Protein AF-A0A958IUK2-F1 (afdb_monomer_lite)

Structure (mmCIF, N/CA/C/O backbone):
data_AF-A0A958IUK2-F1
#
_entry.id   AF-A0A958IUK2-F1
#
loop_
_atom_site.group_PDB
_atom_site.id
_atom_site.type_symbol
_atom_site.label_atom_id
_atom_site.label_alt_id
_atom_site.label_comp_id
_atom_site.label_asym_id
_atom_site.label_entity_id
_atom_site.label_seq_id
_atom_site.pdbx_PDB_ins_code
_atom_site.Cartn_x
_atom_site.Cartn_y
_atom_site.Cartn_z
_atom_site.occupancy
_atom_site.B_iso_or_equiv
_atom_site.auth_seq_id
_atom_site.auth_comp_id
_atom_site.auth_asym_id
_atom_site.auth_atom_id
_atom_site.pdbx_PDB_model_num
ATOM 1 N N . LEU A 1 1 ? 14.379 10.850 -2.105 1.00 58.09 1 LEU A N 1
ATOM 2 C CA . LEU A 1 1 ? 13.798 11.047 -3.451 1.00 58.09 1 LEU A CA 1
ATOM 3 C C . LEU A 1 1 ? 12.404 10.422 -3.445 1.00 58.09 1 LEU A C 1
ATOM 5 O O . LEU A 1 1 ? 12.319 9.218 -3.233 1.00 58.09 1 LEU A O 1
ATOM 9 N N . ASN A 1 2 ? 11.328 11.205 -3.565 1.00 84.25 2 ASN A N 1
ATOM 10 C CA . ASN A 1 2 ? 9.969 10.655 -3.579 1.00 84.25 2 ASN A CA 1
ATOM 11 C C . ASN A 1 2 ? 9.574 10.297 -5.016 1.00 84.25 2 ASN A C 1
ATOM 13 O O . ASN A 1 2 ? 8.990 11.104 -5.731 1.00 84.25 2 ASN A O 1
ATOM 17 N N . ILE A 1 3 ? 9.939 9.087 -5.452 1.00 88.88 3 ILE A N 1
ATOM 18 C CA . ILE A 1 3 ? 9.689 8.618 -6.827 1.00 88.88 3 ILE A CA 1
ATOM 19 C C . ILE A 1 3 ? 8.193 8.676 -7.176 1.00 88.88 3 ILE A C 1
ATOM 21 O O . ILE A 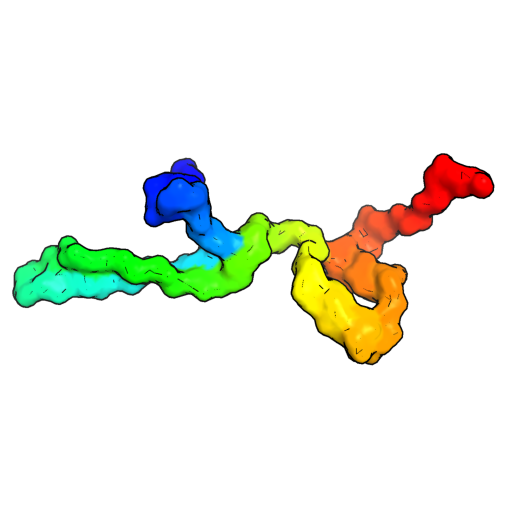1 3 ? 7.843 8.943 -8.322 1.00 88.88 3 ILE A O 1
ATOM 25 N N . ARG A 1 4 ? 7.310 8.494 -6.184 1.00 88.94 4 ARG A N 1
ATOM 26 C CA . ARG A 1 4 ? 5.862 8.560 -6.402 1.00 88.94 4 ARG A CA 1
ATOM 27 C C . ARG A 1 4 ? 5.406 9.936 -6.852 1.00 88.94 4 ARG A C 1
ATOM 29 O O . ARG A 1 4 ? 4.549 9.992 -7.716 1.00 88.94 4 ARG A O 1
ATOM 36 N N . GLU A 1 5 ? 5.962 10.999 -6.282 1.00 86.38 5 GLU A N 1
ATOM 37 C CA . GLU A 1 5 ? 5.636 12.385 -6.645 1.00 86.38 5 GLU A CA 1
ATOM 38 C C . GLU A 1 5 ? 6.403 12.840 -7.889 1.00 86.38 5 GLU A C 1
ATOM 40 O O . GLU A 1 5 ? 5.905 13.639 -8.668 1.00 86.38 5 GLU A O 1
ATOM 45 N N . ALA A 1 6 ? 7.621 12.334 -8.087 1.00 88.38 6 ALA A N 1
ATOM 46 C CA . ALA A 1 6 ? 8.519 12.850 -9.114 1.00 88.38 6 ALA A CA 1
ATOM 47 C C . ALA A 1 6 ? 8.162 12.420 -10.548 1.00 88.38 6 ALA A C 1
ATOM 49 O O . ALA A 1 6 ? 8.542 13.111 -11.488 1.00 88.38 6 ALA A O 1
ATOM 50 N N . LEU A 1 7 ? 7.507 11.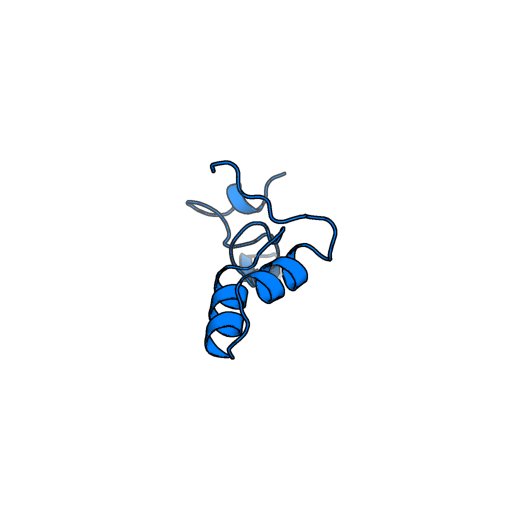266 -10.729 1.00 83.44 7 LEU A N 1
ATOM 51 C CA . LEU A 1 7 ? 7.390 10.604 -12.039 1.00 83.44 7 LEU A CA 1
ATOM 52 C C . LEU A 1 7 ? 5.958 10.498 -12.583 1.00 83.44 7 LEU A C 1
ATOM 54 O O . LEU A 1 7 ? 5.739 9.846 -13.601 1.00 83.44 7 LEU A O 1
ATOM 58 N N . ALA A 1 8 ? 4.980 11.120 -11.928 1.00 76.62 8 ALA A N 1
ATOM 59 C CA . ALA A 1 8 ? 3.590 11.124 -12.372 1.00 76.62 8 ALA A CA 1
ATOM 60 C C . ALA A 1 8 ? 3.006 12.538 -12.297 1.00 76.62 8 ALA A C 1
ATOM 62 O O . ALA A 1 8 ? 3.453 13.353 -11.500 1.00 76.62 8 ALA A O 1
ATOM 63 N N . HIS A 1 9 ? 1.986 12.815 -13.114 1.00 73.19 9 HIS A N 1
ATOM 64 C CA . HIS A 1 9 ? 1.317 14.123 -13.142 1.00 73.19 9 HIS A CA 1
ATOM 65 C C . HIS A 1 9 ? 0.668 14.492 -11.791 1.00 73.19 9 HIS A C 1
ATOM 67 O O . HIS A 1 9 ? 0.578 15.665 -11.449 1.00 73.19 9 HIS A O 1
ATOM 73 N N . GLU A 1 10 ? 0.240 13.490 -11.017 1.00 79.12 10 GLU A N 1
ATOM 74 C CA . GLU A 1 10 ? -0.200 13.661 -9.627 1.00 79.12 10 GLU A CA 1
ATOM 75 C C . GLU A 1 10 ? 0.712 12.873 -8.684 1.00 79.12 10 GLU A C 1
ATOM 77 O O . GLU A 1 10 ? 1.483 13.452 -7.925 1.00 79.12 10 GLU A O 1
ATOM 82 N N . TYR A 1 11 ? 0.625 11.542 -8.729 1.00 81.56 11 TYR A N 1
ATOM 83 C CA . TYR A 1 11 ? 1.529 10.629 -8.038 1.00 81.56 11 TYR A CA 1
ATOM 84 C C . TYR A 1 11 ? 1.318 9.187 -8.518 1.00 81.56 11 TYR A C 1
ATOM 86 O O . TYR A 1 11 ? 0.225 8.809 -8.943 1.00 81.56 11 TYR A O 1
ATOM 94 N N . LEU A 1 12 ? 2.342 8.339 -8.399 1.00 92.69 12 LEU A N 1
ATOM 95 C CA . LEU A 1 12 ? 2.183 6.897 -8.600 1.00 92.69 12 LEU A CA 1
ATOM 96 C C . LEU A 1 12 ? 1.258 6.295 -7.517 1.00 92.69 12 LEU A C 1
ATOM 98 O O . LEU A 1 12 ? 1.401 6.639 -6.331 1.00 92.69 12 LEU A O 1
ATOM 102 N N . PRO A 1 13 ? 0.359 5.347 -7.862 1.00 92.75 13 PRO A N 1
ATOM 103 C CA . PRO A 1 13 ? -0.635 4.788 -6.938 1.00 92.75 13 PRO A CA 1
ATOM 104 C C . PRO A 1 13 ? -0.071 4.198 -5.645 1.00 92.75 13 PRO A C 1
ATOM 106 O O . PRO A 1 13 ? -0.724 4.292 -4.604 1.00 92.75 13 PRO A O 1
ATOM 109 N N . SER A 1 14 ? 1.149 3.660 -5.670 1.00 93.56 14 SER A N 1
ATOM 110 C CA . SER A 1 14 ? 1.877 3.144 -4.506 1.00 93.56 14 SER A CA 1
ATOM 111 C C . SER A 1 14 ? 3.396 3.290 -4.701 1.00 93.56 14 SER A C 1
ATOM 113 O O . SER A 1 14 ? 3.859 3.723 -5.755 1.00 93.56 14 SER A O 1
ATOM 115 N N . SER A 1 15 ? 4.185 2.953 -3.676 1.00 92.94 1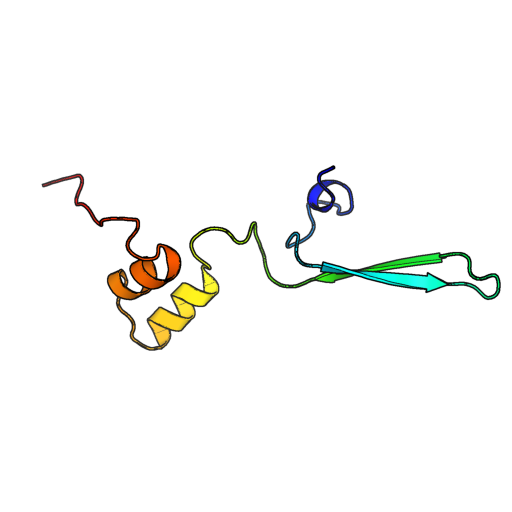5 SER A N 1
ATOM 116 C CA . SER A 1 15 ? 5.638 2.732 -3.802 1.00 92.94 15 SER A CA 1
ATOM 117 C C . SER A 1 15 ? 5.983 1.280 -4.152 1.00 92.94 15 SER A C 1
ATOM 119 O O . SER A 1 15 ? 7.153 0.915 -4.164 1.00 92.94 15 SER A O 1
ATOM 121 N N . CYS A 1 16 ? 4.972 0.437 -4.375 1.00 94.62 16 CYS A N 1
ATOM 122 C CA . CYS A 1 16 ? 5.122 -0.967 -4.722 1.00 94.62 16 CYS A CA 1
ATOM 123 C C . CYS A 1 16 ? 4.989 -1.102 -6.239 1.00 94.62 16 CYS A C 1
ATOM 125 O O . CYS A 1 16 ? 3.885 -1.230 -6.769 1.00 94.62 16 CYS A O 1
ATOM 127 N N . PHE A 1 17 ? 6.121 -1.012 -6.931 1.00 94.75 17 PHE A N 1
ATOM 128 C CA . PHE A 1 17 ? 6.187 -1.163 -8.377 1.00 94.75 17 PHE A CA 1
ATOM 129 C C . PHE A 1 17 ? 7.521 -1.760 -8.821 1.00 94.75 17 PHE A C 1
ATOM 131 O O . PHE A 1 17 ? 8.532 -1.667 -8.124 1.00 94.75 17 PHE A O 1
ATOM 138 N N . LEU A 1 18 ? 7.498 -2.344 -10.012 1.00 96.12 18 LEU A N 1
ATOM 139 C CA . LEU A 1 18 ? 8.660 -2.723 -10.801 1.00 96.12 18 LEU A CA 1
ATOM 140 C C . LEU A 1 18 ? 8.817 -1.725 -11.950 1.00 96.12 18 LEU A C 1
ATOM 142 O O . LEU A 1 18 ? 7.841 -1.110 -12.385 1.00 96.12 18 LEU A O 1
ATOM 146 N N . VAL A 1 19 ? 10.048 -1.561 -12.429 1.00 95.31 19 VAL A N 1
ATOM 147 C CA . VAL A 1 19 ? 10.343 -0.739 -13.604 1.00 95.31 19 VAL A CA 1
ATOM 148 C C . VAL A 1 19 ? 10.826 -1.656 -14.711 1.00 95.31 19 VAL A C 1
ATOM 150 O O . VAL A 1 19 ? 11.891 -2.264 -14.604 1.00 95.31 19 VAL A O 1
ATOM 153 N N . GLU A 1 20 ? 10.037 -1.744 -15.769 1.00 97.12 20 GLU A N 1
ATOM 154 C CA . GLU A 1 20 ? 10.412 -2.401 -17.012 1.00 97.12 20 GLU A CA 1
ATOM 155 C C . GLU A 1 20 ? 10.989 -1.357 -17.965 1.00 97.12 20 GLU A C 1
ATOM 157 O O . GLU A 1 20 ? 10.563 -0.200 -17.966 1.00 97.12 20 GLU A O 1
ATOM 162 N N . ARG A 1 21 ? 11.985 -1.752 -18.756 1.00 97.44 21 ARG A N 1
ATOM 163 C CA . ARG A 1 21 ? 12.633 -0.874 -19.731 1.00 97.44 21 ARG A CA 1
ATOM 164 C C . ARG A 1 21 ? 12.552 -1.488 -21.115 1.00 97.44 21 ARG A C 1
ATOM 166 O O . ARG A 1 21 ? 12.818 -2.678 -21.278 1.00 97.44 21 ARG A O 1
ATOM 173 N N . GLU A 1 22 ? 12.252 -0.653 -22.090 1.00 97.94 22 GLU A N 1
ATOM 174 C CA . GLU A 1 22 ? 12.375 -0.986 -23.502 1.00 97.94 22 GLU A CA 1
ATOM 175 C C . GLU A 1 22 ? 13.722 -0.471 -24.002 1.00 97.94 22 GLU A C 1
ATOM 177 O O . GLU A 1 22 ? 14.102 0.661 -23.691 1.00 97.94 22 GLU A O 1
ATOM 182 N N . LEU A 1 23 ? 14.455 -1.309 -24.731 1.00 98.31 23 LEU A N 1
ATOM 183 C CA . LEU A 1 23 ? 15.763 -0.974 -25.286 1.00 98.31 23 LEU A CA 1
ATOM 184 C C . LEU A 1 23 ? 15.670 -0.915 -26.811 1.00 98.31 23 LEU A C 1
ATOM 186 O O . LEU A 1 23 ? 14.943 -1.708 -27.405 1.00 98.31 23 LEU A O 1
ATOM 190 N N . ASP A 1 24 ? 16.436 -0.023 -27.430 1.00 97.44 24 ASP A N 1
ATOM 191 C CA . ASP A 1 24 ? 16.694 -0.078 -28.868 1.00 97.44 24 ASP A CA 1
ATOM 192 C C . ASP A 1 24 ? 17.751 -1.144 -29.228 1.00 97.44 24 ASP A C 1
ATOM 194 O O . ASP A 1 24 ? 18.328 -1.806 -28.357 1.00 97.44 24 ASP A O 1
ATOM 198 N N . ASP A 1 25 ? 18.052 -1.277 -30.523 1.00 97.25 25 ASP A N 1
ATOM 199 C CA . ASP A 1 25 ? 19.040 -2.232 -31.051 1.00 97.25 25 ASP A CA 1
ATOM 200 C C . ASP A 1 25 ? 20.474 -1.994 -30.537 1.00 97.25 25 ASP A C 1
ATOM 202 O O . ASP A 1 25 ? 21.330 -2.874 -30.635 1.00 97.25 25 ASP A O 1
ATOM 206 N N . THR A 1 26 ? 20.759 -0.811 -29.978 1.00 97.19 26 THR A N 1
ATOM 207 C CA . THR A 1 26 ? 22.059 -0.469 -29.376 1.00 97.19 26 THR A CA 1
ATOM 208 C C . THR A 1 26 ? 22.117 -0.788 -27.879 1.00 97.19 26 THR A C 1
ATOM 210 O O . THR A 1 26 ? 23.171 -0.652 -27.257 1.00 97.19 26 THR A O 1
ATOM 213 N N . GLY A 1 27 ? 21.000 -1.231 -27.292 1.00 96.50 27 GLY A N 1
ATOM 214 C CA . GLY A 1 27 ? 20.854 -1.457 -25.857 1.00 96.50 27 GLY A CA 1
ATOM 215 C C . GLY A 1 27 ? 20.545 -0.185 -25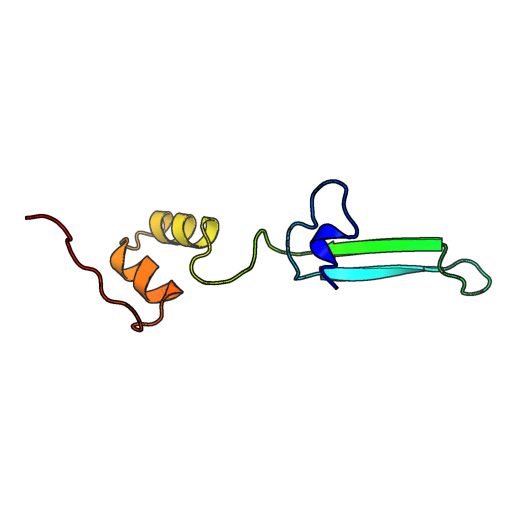.063 1.00 96.50 27 GLY A C 1
ATOM 216 O O . GLY A 1 27 ? 20.617 -0.209 -23.830 1.00 96.50 27 GLY A O 1
ATOM 217 N N . THR A 1 28 ? 20.201 0.918 -25.733 1.00 97.44 28 THR A N 1
ATOM 218 C CA . THR A 1 28 ? 19.856 2.189 -25.088 1.00 97.44 28 THR A CA 1
ATOM 219 C C . THR A 1 28 ? 18.389 2.173 -24.653 1.00 97.44 28 THR A C 1
ATOM 221 O O . THR A 1 28 ? 17.524 1.848 -25.466 1.00 97.44 28 THR A O 1
ATOM 224 N N . PRO A 1 29 ? 18.062 2.522 -23.392 1.00 97.31 29 PRO A N 1
ATOM 225 C CA . PRO A 1 29 ? 16.672 2.620 -22.960 1.00 97.31 29 PRO A CA 1
ATOM 226 C C . PRO A 1 29 ? 15.912 3.729 -23.693 1.00 97.31 29 PRO A C 1
ATOM 228 O O . PRO A 1 29 ? 16.322 4.888 -23.644 1.00 97.31 29 PRO A O 1
ATOM 231 N N . ILE A 1 30 ? 14.786 3.380 -24.313 1.00 97.50 30 ILE A N 1
ATOM 232 C CA . ILE A 1 30 ? 13.908 4.318 -25.034 1.00 97.50 30 ILE A CA 1
ATOM 233 C C . ILE A 1 30 ? 12.586 4.578 -24.307 1.00 97.50 30 ILE A C 1
ATOM 235 O O . ILE A 1 30 ? 11.964 5.619 -24.515 1.00 97.50 30 ILE A O 1
ATOM 239 N N . SER A 1 31 ? 12.168 3.674 -23.418 1.00 96.38 31 SER A N 1
ATOM 240 C CA . SER A 1 31 ? 10.975 3.853 -22.590 1.00 96.38 31 SER A CA 1
ATOM 241 C C . SER A 1 31 ? 11.097 3.121 -21.249 1.00 96.38 31 SER A C 1
ATOM 243 O O . SER A 1 31 ? 11.884 2.181 -21.093 1.00 96.38 31 SER A O 1
ATOM 245 N N . PHE A 1 32 ? 10.320 3.580 -20.264 1.00 94.50 32 PHE A N 1
ATOM 246 C CA . PHE A 1 32 ? 10.202 2.960 -18.946 1.00 94.50 32 PHE A CA 1
ATOM 247 C C . PHE A 1 32 ? 8.729 2.779 -18.593 1.00 94.50 32 PHE A C 1
ATOM 249 O O . PHE A 1 32 ? 7.959 3.741 -18.621 1.00 94.50 32 PHE A O 1
ATOM 256 N N . THR A 1 33 ? 8.356 1.564 -18.202 1.00 94.44 33 THR A N 1
ATOM 257 C CA . THR A 1 33 ? 7.004 1.225 -17.754 1.00 94.44 33 THR A CA 1
ATOM 258 C C . THR A 1 33 ? 7.026 0.891 -16.268 1.00 94.44 33 THR A C 1
ATOM 260 O O . THR A 1 33 ? 7.786 0.036 -15.819 1.00 94.44 33 THR A O 1
ATOM 263 N N . PHE A 1 34 ? 6.180 1.570 -15.495 1.00 93.69 34 PHE A N 1
ATOM 264 C CA . PHE A 1 34 ? 6.018 1.329 -14.062 1.00 93.69 34 PHE A CA 1
ATOM 265 C C . PHE A 1 34 ? 4.852 0.366 -13.842 1.00 93.69 34 PHE A C 1
ATOM 267 O O . PHE A 1 34 ? 3.690 0.748 -13.978 1.00 93.69 34 PHE A O 1
ATOM 274 N N . VAL A 1 35 ? 5.159 -0.879 -13.481 1.00 95.44 35 VAL A N 1
ATOM 275 C CA . VAL A 1 35 ? 4.161 -1.922 -13.210 1.00 95.44 35 VAL A CA 1
ATOM 276 C C . VAL A 1 35 ? 3.968 -2.022 -11.701 1.00 95.44 35 VAL A C 1
ATOM 278 O O . VAL A 1 35 ? 4.843 -2.506 -10.985 1.00 95.44 35 VAL A O 1
ATOM 281 N N . GLY A 1 36 ? 2.846 -1.500 -11.203 1.00 93.38 36 GLY A N 1
ATOM 282 C CA . GLY A 1 36 ? 2.590 -1.335 -9.771 1.00 93.38 36 GLY A CA 1
ATOM 283 C C . GLY A 1 36 ? 1.440 -2.168 -9.215 1.00 93.38 36 GLY A C 1
ATOM 284 O O . GLY A 1 36 ? 0.609 -2.693 -9.952 1.00 93.38 36 GLY A O 1
ATOM 285 N N . ALA A 1 37 ? 1.370 -2.234 -7.884 1.00 94.56 37 ALA A N 1
ATOM 286 C CA . ALA A 1 37 ? 0.270 -2.848 -7.149 1.00 94.56 37 ALA A CA 1
ATOM 287 C C . ALA A 1 37 ? -0.156 -2.004 -5.938 1.00 94.56 37 ALA A C 1
ATOM 289 O O . ALA A 1 37 ? 0.659 -1.351 -5.280 1.00 94.56 37 ALA A O 1
ATOM 290 N N . GLY A 1 38 ? -1.450 -2.059 -5.617 1.00 94.06 38 GLY A N 1
ATOM 291 C CA . GLY A 1 38 ? -2.044 -1.362 -4.476 1.00 94.06 38 GLY A CA 1
ATOM 292 C C . GLY A 1 38 ? -2.170 0.156 -4.652 1.00 94.06 38 GLY A C 1
ATOM 293 O O . GLY A 1 38 ? -1.683 0.744 -5.616 1.00 94.06 38 GLY A O 1
ATOM 294 N N . GLN A 1 39 ? -2.839 0.794 -3.688 1.00 93.50 39 GLN A N 1
ATOM 295 C CA . GLN A 1 39 ? -3.049 2.240 -3.670 1.00 93.50 39 GLN A CA 1
ATOM 296 C C . GLN A 1 39 ? -2.862 2.807 -2.257 1.00 93.50 39 GLN A C 1
ATOM 298 O O . GLN A 1 39 ? -3.452 2.317 -1.294 1.00 93.50 39 GLN A O 1
ATOM 303 N N . GLY A 1 40 ? -2.058 3.861 -2.131 1.00 92.19 40 GLY A N 1
ATOM 304 C CA . GLY A 1 40 ? -1.761 4.526 -0.859 1.00 92.19 40 GLY A CA 1
ATOM 305 C C . GLY A 1 40 ? -0.377 4.185 -0.309 1.00 92.19 40 GLY A C 1
ATOM 306 O O . GLY A 1 40 ? 0.511 3.757 -1.043 1.00 92.19 40 GLY A O 1
ATOM 307 N N . HIS A 1 41 ? -0.146 4.463 0.972 1.00 92.56 41 HIS A N 1
ATOM 308 C CA . HIS A 1 41 ? 1.171 4.314 1.612 1.00 92.56 41 HIS A CA 1
ATOM 309 C C . HIS A 1 41 ? 1.396 2.933 2.255 1.00 92.56 41 HIS A C 1
ATOM 311 O O . HIS A 1 41 ? 2.496 2.657 2.718 1.00 92.56 41 HIS A O 1
ATOM 317 N N . GLY A 1 42 ? 0.370 2.074 2.304 1.00 92.81 42 GLY A N 1
ATOM 318 C CA . GLY A 1 42 ? 0.499 0.684 2.761 1.00 92.81 42 GLY A CA 1
ATOM 319 C C . GLY A 1 42 ? 0.711 0.491 4.269 1.00 92.81 42 GLY A C 1
ATOM 320 O O . GLY A 1 42 ? 1.175 -0.568 4.673 1.00 92.81 42 GLY A O 1
ATOM 321 N N . VAL A 1 43 ? 0.384 1.482 5.107 1.00 93.81 43 VAL A N 1
ATOM 322 C CA . VAL A 1 43 ? 0.532 1.393 6.576 1.00 93.81 43 VAL A CA 1
ATOM 323 C C . VAL A 1 43 ? -0.840 1.404 7.246 1.00 93.81 43 VAL A C 1
ATOM 325 O O . VAL A 1 43 ? -1.705 2.196 6.877 1.00 93.81 43 VAL A O 1
ATOM 328 N N . GLY A 1 44 ? -1.025 0.560 8.260 1.00 94.88 44 GLY A N 1
ATOM 329 C CA . GLY A 1 44 ? -2.273 0.468 9.013 1.00 94.88 44 GLY A CA 1
ATOM 330 C C . GLY A 1 44 ? -3.323 -0.346 8.266 1.00 94.88 44 GLY A C 1
ATOM 331 O O . GLY A 1 44 ? -3.088 -1.505 7.938 1.00 94.88 44 GLY A O 1
ATOM 332 N N . MET A 1 45 ? -4.486 0.254 8.013 1.00 96.31 45 MET A N 1
ATOM 333 C CA . MET A 1 45 ? -5.662 -0.455 7.509 1.00 96.31 45 MET A CA 1
ATOM 334 C C . MET A 1 45 ? -5.857 -0.295 5.999 1.00 96.31 45 MET A C 1
ATOM 336 O O . MET A 1 45 ? -6.058 0.812 5.495 1.00 96.31 45 MET A O 1
ATOM 340 N N . CYS A 1 46 ? -5.896 -1.419 5.280 1.00 97.38 46 CYS A N 1
ATOM 341 C CA . CYS A 1 46 ? -6.336 -1.449 3.887 1.00 97.38 46 CYS A CA 1
ATOM 342 C C . CYS A 1 46 ? -7.863 -1.311 3.826 1.00 97.38 46 CYS A C 1
ATOM 344 O O . CYS A 1 46 ? -8.583 -2.198 4.274 1.00 97.38 46 CYS A O 1
ATOM 346 N N . LYS A 1 47 ? -8.370 -0.214 3.249 1.00 97.19 47 LYS A N 1
ATOM 347 C CA . LYS A 1 47 ? -9.819 0.065 3.178 1.00 97.19 47 LYS A CA 1
ATOM 348 C C . LYS A 1 47 ? -10.588 -1.024 2.430 1.00 97.19 47 LYS A C 1
ATOM 350 O O . LYS A 1 47 ? -11.600 -1.505 2.926 1.00 97.19 47 LYS A O 1
ATOM 355 N N . THR A 1 48 ? -10.093 -1.423 1.258 1.00 97.44 48 THR A N 1
ATOM 356 C CA . THR A 1 48 ? -10.715 -2.482 0.454 1.00 97.44 48 THR A CA 1
ATOM 357 C C . THR A 1 48 ? -10.686 -3.815 1.192 1.00 97.44 48 THR A C 1
ATOM 359 O O . THR A 1 48 ? -11.698 -4.501 1.233 1.00 97.44 48 THR A O 1
ATOM 362 N N . GLY A 1 49 ? -9.564 -4.153 1.837 1.00 97.94 49 GLY A N 1
ATOM 363 C CA . GLY A 1 49 ? -9.459 -5.372 2.639 1.00 97.94 49 GLY A CA 1
ATOM 364 C C . GLY A 1 49 ? -10.434 -5.379 3.820 1.00 97.94 49 GLY A C 1
ATOM 365 O O . GLY A 1 49 ? -11.167 -6.343 3.991 1.00 97.94 49 GLY A O 1
ATOM 366 N N . ALA A 1 50 ? -10.546 -4.271 4.556 1.00 98.25 50 ALA A N 1
ATOM 367 C CA . ALA A 1 50 ? -11.535 -4.112 5.621 1.00 98.25 50 ALA A CA 1
ATOM 368 C C . ALA A 1 50 ? -12.983 -4.261 5.116 1.00 98.25 50 ALA A C 1
ATOM 370 O O . ALA A 1 50 ? -13.803 -4.890 5.781 1.00 98.25 50 ALA A O 1
ATOM 371 N N . ALA A 1 51 ? -13.300 -3.713 3.938 1.00 98.50 51 ALA A N 1
ATOM 372 C CA . ALA A 1 51 ? -14.619 -3.864 3.327 1.00 98.50 51 ALA A CA 1
ATOM 373 C C . ALA A 1 51 ? -14.914 -5.325 2.950 1.00 98.50 51 ALA A C 1
ATOM 375 O O . ALA A 1 51 ? -16.006 -5.811 3.230 1.00 98.50 51 ALA A O 1
ATOM 376 N N . VAL A 1 52 ? -13.940 -6.038 2.375 1.00 98.50 52 VAL A N 1
ATOM 377 C CA . VAL A 1 52 ? -14.068 -7.471 2.064 1.00 98.50 52 VAL A CA 1
ATOM 378 C C . VAL A 1 52 ? -14.253 -8.292 3.341 1.00 98.50 52 VAL A C 1
ATOM 380 O O . VAL A 1 52 ? -15.204 -9.060 3.415 1.00 98.50 52 VAL A O 1
ATOM 383 N N . MET A 1 53 ? -13.454 -8.056 4.385 1.00 98.50 53 MET A N 1
ATOM 384 C CA . MET A 1 53 ? -13.636 -8.731 5.678 1.00 98.50 53 MET A CA 1
ATOM 385 C C . MET A 1 53 ? -15.038 -8.486 6.261 1.00 98.50 53 MET A C 1
ATOM 387 O O . MET A 1 53 ? -15.660 -9.397 6.804 1.00 98.50 53 MET A O 1
ATOM 391 N N . ALA A 1 54 ? -15.572 -7.267 6.137 1.00 98.62 54 ALA A N 1
ATOM 392 C CA . ALA A 1 54 ? -16.933 -6.970 6.581 1.00 98.62 54 ALA A CA 1
ATOM 393 C C . ALA A 1 54 ? -17.993 -7.741 5.772 1.00 98.62 54 ALA A C 1
ATOM 395 O O . ALA A 1 54 ? -18.963 -8.227 6.355 1.00 98.62 54 ALA A O 1
ATOM 396 N N . LEU A 1 55 ? -17.803 -7.886 4.453 1.00 98.62 55 LEU A N 1
ATOM 397 C CA . LEU A 1 55 ? -18.666 -8.703 3.587 1.00 98.62 55 LEU A CA 1
ATOM 398 C C . LEU A 1 55 ? -18.594 -10.197 3.934 1.00 98.62 55 LEU A C 1
ATOM 400 O O . LEU A 1 55 ? -19.598 -10.894 3.828 1.00 98.62 55 LEU A O 1
ATOM 404 N N . GLU A 1 56 ? -17.442 -10.670 4.407 1.00 98.50 56 GLU A N 1
ATOM 405 C CA . GLU A 1 56 ? -17.237 -12.032 4.920 1.00 98.50 56 GLU A CA 1
ATOM 406 C C . GLU A 1 56 ? -17.806 -12.235 6.340 1.00 98.50 56 GLU A C 1
ATOM 408 O O . GLU A 1 56 ? -17.799 -13.345 6.867 1.00 98.50 56 GLU A O 1
ATOM 413 N N . GLY A 1 57 ? -18.357 -11.182 6.955 1.00 98.56 57 GLY A N 1
ATOM 414 C CA . GLY A 1 57 ? -19.075 -11.246 8.230 1.00 98.56 57 GLY A CA 1
ATOM 415 C C . GLY A 1 57 ? -18.264 -10.829 9.458 1.00 98.56 57 GLY A C 1
ATOM 416 O O . GLY A 1 57 ? -18.831 -10.784 10.557 1.00 98.56 57 GLY A O 1
ATOM 417 N N . HIS A 1 58 ? -16.989 -10.463 9.291 1.00 98.38 58 HIS A N 1
ATOM 418 C CA . HIS A 1 58 ? -16.153 -9.978 10.386 1.00 98.38 58 HIS A CA 1
ATOM 419 C C . HIS A 1 58 ? -16.704 -8.674 10.974 1.00 98.38 58 HIS A C 1
ATOM 421 O O . HIS A 1 58 ? -17.098 -7.738 10.271 1.00 98.38 58 HIS A O 1
ATOM 427 N N . LYS A 1 59 ? -16.719 -8.587 12.303 1.00 97.75 59 LYS A N 1
ATOM 428 C CA . LYS A 1 59 ? -17.091 -7.375 13.031 1.00 97.75 59 LYS A CA 1
ATOM 429 C C . LYS A 1 59 ? -15.933 -6.387 13.026 1.00 97.75 59 LYS A C 1
ATOM 431 O O . LYS A 1 59 ? -14.762 -6.750 12.960 1.00 97.75 59 LYS A O 1
ATOM 436 N N . TYR A 1 60 ? -16.265 -5.109 13.202 1.00 95.62 60 TYR A N 1
ATOM 437 C CA . TYR A 1 60 ? -15.277 -4.029 13.192 1.00 95.62 60 TYR A CA 1
ATOM 438 C C . TYR A 1 60 ? -14.115 -4.255 14.180 1.00 95.62 60 TYR A C 1
ATOM 440 O O . TYR A 1 60 ? -12.992 -3.868 13.880 1.00 95.62 60 TYR A O 1
ATOM 448 N N . LYS A 1 61 ? -14.352 -4.903 15.332 1.00 94.19 61 LYS A N 1
ATOM 449 C CA . LYS A 1 61 ? -13.293 -5.224 16.305 1.00 94.19 61 LYS A CA 1
ATOM 450 C C . LYS A 1 61 ? -12.249 -6.182 15.727 1.00 94.19 61 LYS A C 1
ATOM 452 O O . LYS A 1 61 ? -11.065 -5.906 15.858 1.00 94.19 61 LYS A O 1
ATOM 457 N N . GLU A 1 62 ? -12.689 -7.235 15.043 1.00 95.31 62 GLU A N 1
ATOM 458 C CA . GLU A 1 62 ? -11.816 -8.243 14.424 1.00 95.31 62 GLU A CA 1
ATOM 459 C C . GLU A 1 62 ? -11.013 -7.632 13.267 1.00 95.31 62 GLU A C 1
ATOM 461 O O . GLU A 1 62 ? -9.819 -7.881 13.123 1.00 95.31 62 GLU A O 1
ATOM 466 N N . ILE A 1 63 ? -11.651 -6.758 12.479 1.00 96.94 63 ILE A N 1
ATOM 467 C CA . ILE A 1 63 ? -10.993 -6.014 11.396 1.00 96.94 63 ILE A CA 1
ATOM 468 C C . ILE A 1 63 ? -9.903 -5.091 11.958 1.00 96.94 63 ILE A C 1
ATOM 470 O O . ILE A 1 63 ? -8.784 -5.060 11.448 1.00 96.94 63 ILE A O 1
ATOM 474 N N . LEU A 1 64 ? -10.202 -4.343 13.025 1.00 95.31 64 LEU A N 1
ATOM 475 C CA . LEU A 1 64 ? -9.213 -3.480 13.672 1.00 95.31 64 LEU A CA 1
ATOM 476 C C . LEU A 1 64 ? -8.071 -4.298 14.293 1.00 95.31 64 LEU A C 1
ATOM 478 O O . LEU A 1 64 ? -6.910 -3.920 14.146 1.00 95.31 64 LEU A O 1
ATOM 482 N N . GLU A 1 65 ? -8.365 -5.426 14.942 1.00 94.00 65 GLU A N 1
ATOM 483 C CA . GLU A 1 65 ? -7.331 -6.317 15.484 1.00 94.00 65 GLU A CA 1
ATOM 484 C C . GLU A 1 65 ? -6.409 -6.864 14.393 1.00 94.00 65 GLU A C 1
ATOM 486 O O . GLU A 1 65 ? -5.195 -6.867 14.593 1.00 94.00 65 GLU A O 1
ATOM 491 N N . HIS A 1 66 ? -6.945 -7.234 13.226 1.00 94.81 66 HIS A N 1
ATOM 492 C CA . HIS A 1 66 ? -6.150 -7.697 12.088 1.00 94.81 66 HIS A CA 1
ATOM 493 C C . HIS A 1 66 ? -5.131 -6.648 11.609 1.00 94.81 66 HIS A C 1
ATOM 495 O O . HIS A 1 66 ? -3.967 -6.969 11.380 1.00 94.81 66 HIS A O 1
ATOM 501 N N . TYR A 1 67 ? -5.539 -5.382 11.480 1.00 96.25 67 TYR A N 1
ATOM 502 C CA . TYR A 1 67 ? -4.656 -4.332 10.954 1.00 96.25 67 TYR A CA 1
ATOM 503 C C . TYR A 1 67 ? -3.743 -3.690 12.005 1.00 96.25 67 TYR A C 1
ATOM 505 O O . TYR A 1 67 ? -2.697 -3.137 11.656 1.00 96.25 67 TYR A O 1
ATOM 513 N N . PHE A 1 68 ? -4.107 -3.756 13.287 1.00 94.88 68 PHE A N 1
ATOM 514 C CA . PHE A 1 68 ? -3.365 -3.105 14.371 1.00 94.88 68 PHE A CA 1
ATOM 515 C C . PHE A 1 68 ? -2.748 -4.088 15.388 1.00 94.88 68 PHE A C 1
ATOM 517 O O . PHE A 1 68 ? -2.128 -3.647 16.358 1.00 94.88 68 PHE A O 1
ATOM 524 N N . ASN A 1 69 ? -2.836 -5.404 15.146 1.00 85.12 69 ASN A N 1
ATOM 525 C CA . ASN A 1 69 ? -2.106 -6.491 15.820 1.00 85.12 69 ASN A CA 1
ATOM 526 C C . ASN A 1 69 ? -2.043 -6.375 17.356 1.00 85.12 69 ASN A C 1
ATOM 528 O O . ASN A 1 69 ? -0.961 -6.454 17.941 1.00 85.12 69 ASN A O 1
ATOM 532 N N . ASN A 1 70 ? -3.179 -6.142 18.021 1.00 72.44 70 ASN A N 1
ATOM 533 C CA . ASN A 1 70 ? -3.281 -5.973 19.484 1.00 72.44 70 ASN A CA 1
ATOM 534 C C . ASN A 1 70 ? -2.400 -4.861 20.089 1.00 72.44 70 ASN A C 1
ATOM 536 O O . ASN A 1 70 ? -2.268 -4.760 21.309 1.00 72.44 70 ASN A O 1
ATOM 540 N N . LYS A 1 71 ? -1.816 -3.981 19.265 1.00 79.38 71 LYS A N 1
ATOM 541 C CA . LYS A 1 71 ? -1.040 -2.819 19.728 1.00 79.38 71 LYS A CA 1
ATOM 542 C C . LYS A 1 71 ? -1.932 -1.642 20.122 1.00 79.38 71 LYS A C 1
ATOM 544 O O . LYS A 1 71 ? -1.437 -0.634 20.620 1.00 79.38 71 LYS A O 1
ATOM 549 N N . THR A 1 72 ? -3.238 -1.750 19.893 1.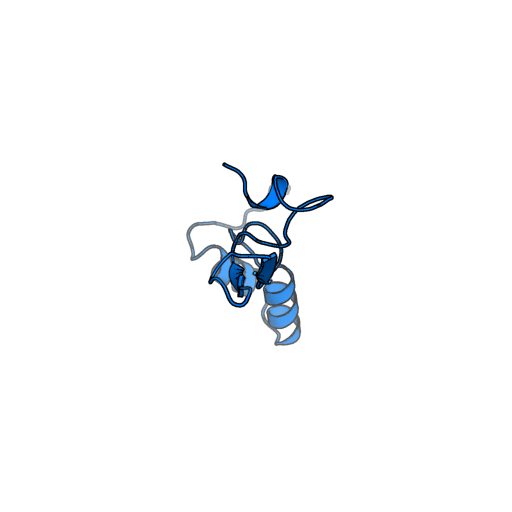00 83.56 72 THR A N 1
ATOM 550 C CA . THR A 1 72 ? -4.212 -0.672 20.085 1.00 83.56 72 THR A CA 1
ATOM 551 C C . THR A 1 72 ? -5.404 -1.143 20.905 1.00 83.56 72 THR A C 1
ATOM 553 O O . THR A 1 72 ? -5.768 -2.315 20.864 1.00 83.56 72 THR A O 1
ATOM 556 N N . LYS A 1 73 ? -6.050 -0.215 21.619 1.00 87.19 73 LYS A N 1
ATOM 557 C CA . LYS A 1 73 ? -7.288 -0.464 22.368 1.00 87.19 73 LYS A CA 1
ATOM 558 C C . LYS A 1 73 ? -8.395 0.445 21.854 1.00 87.19 73 LYS A C 1
ATOM 560 O O . LYS A 1 73 ? -8.167 1.634 21.646 1.00 87.19 73 LYS A O 1
ATOM 565 N N . LEU A 1 74 ? -9.594 -0.106 21.700 1.00 90.81 74 LEU A N 1
ATOM 566 C CA . LEU A 1 74 ? -10.787 0.681 21.414 1.00 90.81 74 LEU A CA 1
ATOM 567 C C . LEU A 1 74 ? -11.278 1.351 22.704 1.00 90.81 74 LEU A C 1
ATOM 569 O O . LEU A 1 74 ? -11.404 0.686 23.733 1.00 90.81 74 LEU A O 1
ATOM 573 N N . LYS A 1 75 ? -11.565 2.653 22.653 1.00 92.31 75 LYS A N 1
ATOM 574 C CA . LYS A 1 75 ? -12.037 3.431 23.804 1.00 92.31 75 LYS A CA 1
ATOM 575 C C . LYS A 1 75 ? -13.167 4.370 23.376 1.00 92.31 75 LYS A C 1
ATOM 577 O O . LYS A 1 75 ? -13.026 5.046 22.361 1.00 92.31 75 LYS A O 1
ATOM 582 N N . SER A 1 76 ? -14.250 4.433 24.156 1.00 93.56 76 SER A N 1
ATOM 583 C CA . SER A 1 76 ? -15.235 5.514 24.025 1.00 93.56 76 SER A CA 1
ATOM 584 C C . SER A 1 76 ? -14.660 6.795 24.623 1.00 93.56 76 SER A C 1
ATOM 586 O O . SER A 1 76 ? -14.119 6.772 25.730 1.00 93.56 76 SER A O 1
ATOM 588 N N . ILE A 1 77 ? -14.737 7.897 23.882 1.00 95.81 77 ILE A N 1
ATOM 589 C CA . ILE A 1 77 ? -14.255 9.215 24.329 1.00 95.81 77 ILE A CA 1
ATOM 590 C C . ILE A 1 77 ? -15.377 10.106 24.877 1.00 95.81 77 ILE A C 1
ATOM 592 O O . ILE A 1 77 ? -15.092 11.182 25.393 1.00 95.81 77 ILE A O 1
ATOM 596 N N . TYR A 1 78 ? -16.620 9.634 24.807 1.00 91.94 78 TYR A N 1
ATOM 597 C CA . TYR A 1 78 ? -17.802 10.264 25.387 1.00 91.94 78 TYR A CA 1
ATOM 598 C C . TYR A 1 78 ? -18.576 9.221 26.207 1.00 91.94 78 TYR A C 1
ATOM 600 O O . TYR A 1 78 ? -18.453 8.017 25.938 1.00 91.94 78 TYR A O 1
ATOM 608 N N . GLU A 1 79 ? -19.316 9.695 27.208 1.00 75.25 79 GLU A N 1
ATOM 609 C CA . GLU A 1 79 ? -20.301 8.908 27.966 1.00 75.25 79 GLU A CA 1
ATOM 610 C C . GLU A 1 79 ? -21.627 8.812 27.207 1.00 75.25 79 GLU A C 1
ATOM 612 O O . GLU A 1 79 ? -22.025 9.827 26.587 1.00 75.25 79 GLU A O 1
#

Radius of gyration: 19.72 Å; chains: 1; bounding box: 42×26×59 Å

Foldseek 3Di:
DQQQPPPDPHGNQEPAWDWDFDADPVRHTPDIDTGGDHGDYPAFADPVVLVVVVVVPDDPVVRNCVRCVPVDDDDDPDD

Secondary structure (DSSP, 8-state):
--HHHHSSSS--S-S-EEEEEEE-TTS-EEEEEEEE--SS---S--HHHHHHHHHTT--HHHHHHHHHTTS-----S--

pLDDT: mean 92.46, std 7.36, range [58.09, 98.62]

Sequence (79 aa):
LNIREALAHEYLPSSCFLVERELDDTGTPISFTFVGAGQGHGVGMCKTGAAVMALEGHKYKEILEHYFNNKTKLKSIYE

=== Feature glossary ===
The record interleaves many kinds of information about one protein. Here is each kind framed as the question it answers.

Q: What does the local fold look like, residue by residue?
A: The Foldseek 3Di string encodes local tertiary geometry as a 20-letter alphabet — one character per residue — derived from the relative positions of nearby Cα atoms. Unlike the amino-acid sequence, 3Di is a direct function of the 3D structure, so two proteins with the same fold have similar 3Di strings even at low sequence identity.

Q: Which residues are in helices, strands, or loops?
A: The SS8 string is DSSP's per-residue secondary-structure call. α-helix (H) means an i→i+4 H-bond ladder; β-strand (E) means the residue participates in a β-sheet; 3₁₀ (G) and π (I) are tighter and wider helices; T/S are turns/bends; '-' is loop.

Q: How big and how compact is the whole molecule?
A: Radius of gyration (Rg) is the root-mean-square distance of Cα atoms from their centroid — a single number for overall size and compactness. A globular domain of N residues has Rg ≈ 2.2·N^0.38 Å; an extended or disordered chain has a much larger Rg. The Cα contact count is the number of residue pairs whose Cα atoms are within 8 Å and are more than four positions apart in sequence — a standard proxy for tertiary packing density. The bounding box is the smallest axis-aligned box enclosing all Cα atoms.

Q: Where is each backbone atom in 3D?
A: Structure coordinates are given as an mmCIF _atom_site loop: one row per atom with element, residue name, chain id, sequence number, and x/y/z position in Å. Only the four main-chain atoms per residue are included here; side chains are omitted to keep the record compact.

Q: What is the amino-acid chain?
A: Primary structure: the covalent order of the twenty standard amino acids along the backbone. Two proteins with the same sequence will (almost always) fold to the same structure; two with 30% identity often share a fold but not the details.

Q: What if only a Cα trace is available?
A: Three-state secondary structure (P-SEA) collapses the eight DSSP classes into helix (a), strand (b), and coil (c). P-SEA assigns these from Cα geometry alone — distances and angles — without requiring backbone oxygens, so it works on any Cα trace.

Q: What family and function is it annotated with?
A: Database cross-references. InterPro integrates a dozen domain/family signature databases into unified entries with residue-range hits. GO terms attach function/process/location labels with evidence codes. CATH codes position the fold in a four-level structural taxonomy. Organism is the NCBI-taxonomy species name.

Q: How confident is the AlphaFold model at each residue?
A: pLDDT is the predicted lDDT-Cα score: AlphaFold's confidence that the local environment of each residue (all inter-atomic distances within 15 Å) is correctly placed. It is a per-residue number between 0 and 100, with higher meaning more reliable.

Q: How mobile is each atom in the crystal?
A: B-factor (Debye–Waller factor) reflects atomic displacement in the crystal lattice. It is an experimental observable (units Å²), not a prediction; low values mean the atom is pinned down, high values mean it moves or is heterogeneous across the crystal.

Q: Which residues are buried vs exposed?
A: SASA measures how much of the protein is reachable by solvent. It is computed by rolling a water-sized probe over the atomic surface and summing the exposed area (Å²). Per-residue SASA distinguishes core (buried, low SASA) from surface (exposed, high SASA) residues; total SASA is a whole-molecule size measure.

Q: What do the diagnostic plots show?
A: Plot images: a contact map (which residues are close in 3D, as an N×N binary image), a Ramachandran scatter (backbone torsion angles, revealing secondary-structure composition at a glance), and — for AlphaFold structures — a PAE heatmap (pairwise prediction confidence).

Q: What known structures does this most resemble?
A: The Foldseek neighbor list gives the closest experimentally determined structures in the PDB, ranked by structural alignment. TM-score near 1 means near-identical fold; near 0.3 means only rough topology match. This is how one finds what a novel AlphaFold prediction most resembles in the solved-structure universe.

Q: Are the domains correctly placed relative to each other?
A: Predicted aligned error is AlphaFold's pairwise confidence. Unlike pLDDT (per-residue), PAE is per-residue-pair and captures whether two parts of the structure are correctly placed relative to each other. Units are ångströms of expected positional error.

Q: What do the rendered images show?
A: Structure images are PyMOL renders from six orthogonal camera directions. Cartoon representation draws helices as coils and strands as arrows; sticks shows the backbone as bonds; surface shows the solvent-excluded envelope. Rainbow coloring maps sequence position to hue (blue→red, N→C); chain coloring assigns a distinct color per polypeptide.

Q: What are the backbone torsion angles?
A: φ (phi) and ψ (psi) are the two rotatable backbone dihedrals per residue: φ is the C(i-1)–N–Cα–C torsion, ψ is the N–Cα–C–N(i+1) torsion, both in degrees on (−180°, 180°]. α-helical residues cluster near (−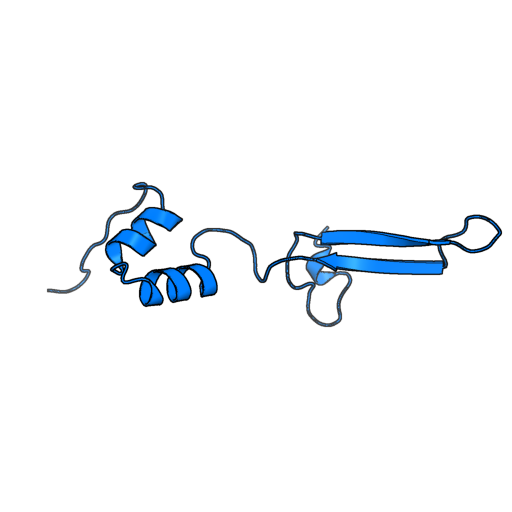60°, −45°); β-strand residues near (−120°, +130°). A Ramachandran plot is simply a scatter of (φ, ψ) for every residue.